Protein AF-M7YWK1-F1 (afdb_monomer_lite)

Sequence (122 aa):
MSQEQEEDLLGNKRKWDKTGFYPYESDEDESYEYESGDDVVEGNVESFEEKEVLKIRAQGPAKYYNWRNEKYRCPYCSKPKPRSGLLEHLMEHCRATSISSHDYKIIGQHSALLKVLRNPDL

Secondary structure (DSSP, 8-state):
-----------------------------------------TTTHHHHHHHHHHHHHHH-GGGTEETTTTEE--TT-SS--STTS-HHHHHHHHHHHHHH-S-HHHHHHHHHHHHHHH-TT-

pLDDT: mean 73.09, std 20.33, range [34.59, 94.56]

Organism: Triticum urartu (NCBI:txid4572)

Radius of gyration: 25.11 Å; chains: 1; bounding box: 32×45×89 Å

Foldseek 3Di:
DDDDDDDDDDDDDDDPDDDDDDPPDDPPPVVPPPPPVDPQDPVCLVVLLVVLLVVDLVVAPVQQADPVVRFGAQNVDSDGQQPGRDLVSLLVSLVVQLVPDPRSNSNSNSVSVNVCSVPVPD

Structure (mmCIF, N/CA/C/O backbone):
data_AF-M7YWK1-F1
#
_entry.id   AF-M7YWK1-F1
#
loop_
_atom_site.group_PDB
_atom_site.id
_atom_site.type_symbol
_atom_site.label_atom_id
_atom_site.label_alt_id
_atom_site.label_comp_id
_atom_site.label_asym_id
_atom_site.label_entity_id
_atom_site.label_seq_id
_atom_site.pdbx_PDB_ins_code
_atom_site.Cartn_x
_atom_site.Cartn_y
_atom_site.Cartn_z
_atom_site.occupancy
_atom_site.B_iso_or_equiv
_atom_site.auth_seq_id
_atom_site.auth_comp_id
_atom_site.auth_asym_id
_atom_site.auth_atom_id
_atom_site.pdbx_PDB_model_num
ATOM 1 N N . MET A 1 1 ? 10.740 31.398 69.794 1.00 34.59 1 MET A N 1
ATOM 2 C CA . MET A 1 1 ? 11.588 30.420 70.501 1.00 34.59 1 MET A CA 1
ATOM 3 C C . MET A 1 1 ? 11.149 29.043 70.038 1.00 34.59 1 MET A C 1
ATOM 5 O O . MET A 1 1 ? 10.087 28.599 70.433 1.00 34.59 1 MET A O 1
ATOM 9 N N . SER A 1 2 ? 11.920 28.560 69.065 1.00 39.47 2 SER A N 1
ATOM 10 C CA . SER A 1 2 ? 12.250 27.219 68.558 1.00 39.47 2 SER A CA 1
ATOM 11 C C . SER A 1 2 ? 11.491 25.938 68.950 1.00 39.47 2 SER A C 1
ATOM 13 O O . SER A 1 2 ? 10.995 25.818 70.063 1.00 39.47 2 SER A O 1
ATOM 15 N N . GLN A 1 3 ? 11.665 24.963 68.033 1.00 37.62 3 GLN A N 1
ATOM 16 C CA . GLN A 1 3 ? 11.537 23.487 68.091 1.00 37.62 3 GLN A CA 1
ATOM 17 C C . GLN A 1 3 ? 10.210 22.952 67.519 1.00 37.62 3 GLN A C 1
ATOM 19 O O . GLN A 1 3 ? 9.168 23.107 68.142 1.00 37.62 3 GLN A O 1
ATOM 24 N N . GLU A 1 4 ? 10.111 22.546 66.242 1.00 40.62 4 GLU A N 1
ATOM 25 C CA . GLU A 1 4 ? 10.763 21.435 65.491 1.00 40.62 4 GLU A CA 1
ATOM 26 C C . GLU A 1 4 ? 10.411 20.033 66.007 1.00 40.62 4 GLU A C 1
ATOM 28 O O . GLU A 1 4 ? 10.752 19.698 67.136 1.00 40.62 4 GLU A O 1
ATOM 33 N N . GLN A 1 5 ? 9.777 19.239 65.132 1.00 40.09 5 GLN A N 1
ATOM 34 C CA . GLN A 1 5 ? 9.980 17.796 64.902 1.00 40.09 5 GLN A CA 1
ATOM 35 C C . GLN A 1 5 ? 9.103 17.412 63.692 1.00 40.09 5 GLN A C 1
ATOM 37 O O . GLN A 1 5 ? 7.884 17.349 63.800 1.00 40.09 5 GLN A O 1
ATOM 42 N N . GLU A 1 6 ? 9.626 17.561 62.472 1.00 39.00 6 GLU A N 1
ATOM 43 C CA . GLU A 1 6 ? 10.295 16.500 61.691 1.00 39.00 6 GLU A CA 1
ATOM 44 C C . GLU A 1 6 ? 9.342 15.353 61.343 1.00 39.00 6 GLU A C 1
ATOM 46 O O . GLU A 1 6 ? 9.186 14.387 62.082 1.00 39.00 6 GLU A O 1
ATOM 51 N N . GLU A 1 7 ? 8.710 15.490 60.178 1.00 39.38 7 GLU A N 1
ATOM 52 C CA . GLU A 1 7 ? 7.992 14.413 59.511 1.00 39.38 7 GLU A CA 1
ATOM 53 C C . GLU A 1 7 ? 9.021 13.514 58.802 1.00 39.38 7 GLU A C 1
ATOM 55 O O . GLU A 1 7 ? 9.748 13.946 57.906 1.00 39.38 7 GLU A O 1
ATOM 60 N N . ASP A 1 8 ? 9.099 12.282 59.301 1.00 38.38 8 ASP A N 1
ATOM 61 C CA . ASP A 1 8 ? 9.855 11.104 58.868 1.00 38.38 8 ASP A CA 1
ATOM 62 C C . ASP A 1 8 ? 10.529 11.137 57.478 1.00 38.38 8 ASP A C 1
ATOM 64 O O . ASP A 1 8 ? 9.935 10.848 56.435 1.00 38.38 8 ASP A O 1
ATOM 68 N N . LEU A 1 9 ? 11.852 11.320 57.498 1.00 43.53 9 LEU A N 1
ATOM 69 C CA . LEU A 1 9 ? 12.772 10.813 56.480 1.00 43.53 9 LEU A CA 1
ATOM 70 C C . LEU A 1 9 ? 13.404 9.493 56.957 1.00 43.53 9 LEU A C 1
ATOM 72 O O . LEU A 1 9 ? 13.813 9.381 58.106 1.00 43.53 9 LEU A O 1
ATOM 76 N N . LEU A 1 10 ? 13.611 8.576 55.998 1.00 40.44 10 LEU A N 1
ATOM 77 C CA . LEU A 1 10 ? 14.486 7.379 56.013 1.00 40.44 10 LEU A CA 1
ATOM 78 C C . LEU A 1 10 ? 13.847 6.003 56.286 1.00 40.44 10 LEU A C 1
ATOM 80 O O . LEU A 1 10 ? 14.195 5.289 57.223 1.00 40.44 10 LEU A O 1
ATOM 84 N N . GLY A 1 11 ? 13.071 5.525 55.309 1.00 35.84 11 GLY A N 1
ATOM 85 C CA . GLY A 1 11 ? 12.905 4.091 55.040 1.00 35.84 11 GLY A CA 1
ATOM 86 C C . GLY A 1 11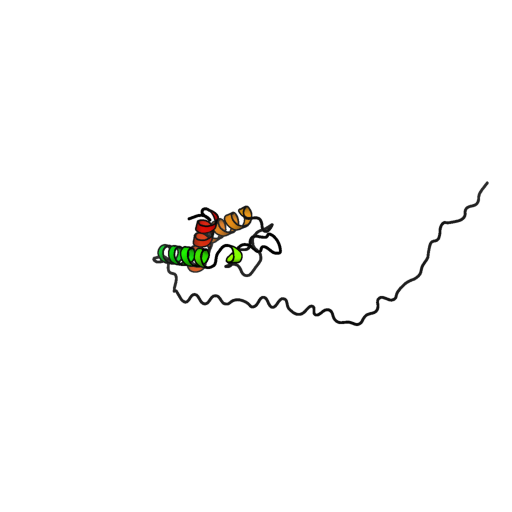 ? 13.954 3.574 54.045 1.00 35.84 11 GLY A C 1
ATOM 87 O O . GLY A 1 11 ? 13.856 3.793 52.840 1.00 35.84 11 GLY A O 1
ATOM 88 N N . ASN A 1 12 ? 14.981 2.898 54.555 1.00 44.41 12 ASN A N 1
ATOM 89 C CA . ASN A 1 12 ? 16.136 2.376 53.823 1.00 44.41 12 ASN A CA 1
ATOM 90 C C . ASN A 1 12 ? 15.832 1.299 52.750 1.00 44.41 12 ASN A C 1
ATOM 92 O O . ASN A 1 12 ? 15.150 0.312 52.991 1.00 44.41 12 ASN A O 1
ATOM 96 N N . LYS A 1 13 ? 16.478 1.479 51.589 1.00 47.97 13 LYS A N 1
ATOM 97 C CA . LYS A 1 13 ? 17.065 0.514 50.627 1.00 47.97 13 LYS A CA 1
ATOM 98 C C . LYS A 1 13 ? 16.629 -0.975 50.637 1.00 47.97 13 LYS A C 1
ATOM 100 O O . LYS A 1 13 ? 16.975 -1.736 51.530 1.00 47.97 13 LYS A O 1
ATOM 105 N N . ARG A 1 14 ? 16.191 -1.380 49.431 1.00 51.81 14 ARG A N 1
ATOM 106 C CA . ARG A 1 14 ? 16.412 -2.650 48.689 1.00 51.81 14 ARG A CA 1
ATOM 107 C C . ARG A 1 14 ? 15.845 -3.959 49.251 1.00 51.81 14 ARG A C 1
ATOM 109 O O . ARG A 1 14 ? 16.428 -4.574 50.135 1.00 51.81 14 ARG A O 1
ATOM 116 N N . LYS A 1 1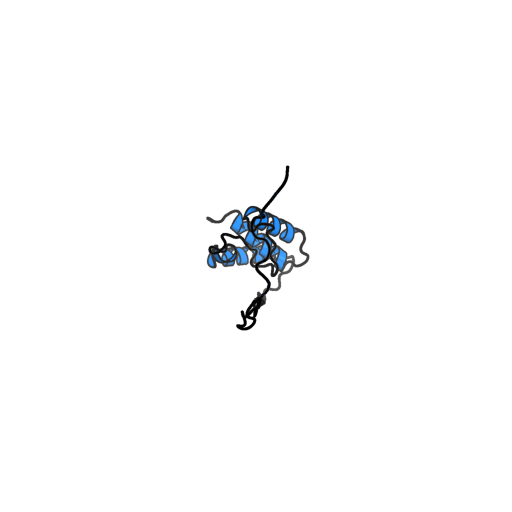5 ? 14.919 -4.519 48.468 1.00 47.12 15 LYS A N 1
ATOM 117 C CA . LYS A 1 15 ? 15.085 -5.840 47.836 1.00 47.12 15 LYS A CA 1
ATOM 118 C C . LYS A 1 15 ? 14.306 -5.841 46.520 1.00 47.12 15 LYS A C 1
ATOM 120 O O . LYS A 1 15 ? 13.096 -5.994 46.493 1.00 47.12 15 LYS A O 1
ATOM 125 N N . TRP A 1 16 ? 15.016 -5.520 45.437 1.00 45.12 16 TRP A N 1
ATOM 126 C CA . TRP A 1 16 ? 14.586 -5.903 44.098 1.00 45.12 16 TRP A CA 1
ATOM 127 C C . TRP A 1 16 ? 15.043 -7.342 43.946 1.00 45.12 16 TRP A C 1
ATOM 129 O O . TRP A 1 16 ? 16.231 -7.589 43.719 1.00 45.12 16 TRP A O 1
ATOM 139 N N . ASP A 1 17 ? 14.123 -8.272 44.163 1.00 44.72 17 ASP A N 1
ATOM 140 C CA . ASP A 1 17 ? 14.365 -9.681 43.918 1.00 44.72 17 ASP A CA 1
ATOM 141 C C . ASP A 1 17 ? 14.531 -9.872 42.406 1.00 44.72 17 ASP A C 1
ATOM 143 O O . ASP A 1 17 ? 13.591 -10.042 41.633 1.00 44.72 17 ASP A O 1
ATOM 147 N N . LYS A 1 18 ? 15.794 -9.795 41.975 1.00 54.62 18 LYS A N 1
ATOM 148 C CA . LYS A 1 18 ? 16.285 -10.546 40.826 1.00 54.62 18 LYS A CA 1
ATOM 149 C C . LYS A 1 18 ? 15.932 -11.998 41.106 1.00 54.62 18 LYS A C 1
ATOM 151 O O . LYS A 1 18 ? 16.520 -12.582 42.010 1.00 54.62 18 LYS A O 1
ATOM 156 N N . THR A 1 19 ? 14.990 -12.559 40.362 1.00 51.94 19 THR A N 1
ATOM 157 C CA . THR A 1 19 ? 15.182 -13.734 39.495 1.00 51.94 19 THR A CA 1
ATOM 158 C C . THR A 1 19 ? 13.808 -14.192 39.021 1.00 51.94 19 THR A C 1
ATOM 160 O O . THR A 1 19 ? 12.967 -14.595 39.814 1.00 51.94 19 THR A O 1
ATOM 163 N N . GLY A 1 20 ? 13.600 -14.135 37.712 1.00 41.34 20 GLY A N 1
ATOM 164 C CA . GLY A 1 20 ? 12.399 -14.659 37.075 1.00 41.34 20 GLY A CA 1
ATOM 165 C C . GLY A 1 20 ? 12.230 -14.139 35.659 1.00 41.34 20 GLY A C 1
ATOM 166 O O . GLY A 1 20 ? 11.135 -13.728 35.314 1.00 41.34 20 GLY A O 1
ATOM 167 N N . PHE A 1 21 ? 13.341 -14.058 34.915 1.00 46.75 21 PHE A N 1
ATOM 168 C CA . PHE A 1 21 ? 13.398 -14.197 33.460 1.00 46.75 21 PHE A CA 1
ATOM 169 C C . PHE A 1 21 ? 12.103 -13.791 32.733 1.00 46.75 21 PHE A C 1
ATOM 171 O O . PHE A 1 21 ? 11.284 -14.637 32.386 1.00 46.75 21 PHE A O 1
ATOM 178 N N . TYR A 1 22 ? 11.910 -12.488 32.512 1.00 44.44 22 TYR A N 1
ATOM 179 C CA . TYR A 1 22 ? 11.064 -12.078 31.398 1.00 44.44 22 TYR A CA 1
ATOM 180 C C . TYR A 1 22 ? 11.816 -12.509 30.142 1.00 44.44 22 TYR A C 1
ATOM 182 O O . TYR A 1 22 ? 12.951 -12.050 29.975 1.00 44.44 22 TYR A O 1
ATOM 190 N N . PRO A 1 23 ? 11.252 -13.369 29.280 1.00 51.03 23 PRO A N 1
ATOM 191 C CA . PRO A 1 23 ? 11.811 -13.544 27.960 1.00 51.03 23 PRO A CA 1
ATOM 192 C C . PRO A 1 23 ? 11.617 -12.205 27.248 1.00 51.03 23 PRO A C 1
ATOM 194 O O . PRO A 1 23 ? 10.566 -11.920 26.681 1.00 51.03 23 PRO A O 1
ATOM 197 N N . TYR A 1 24 ? 12.625 -11.341 27.321 1.00 56.78 24 TYR A N 1
ATOM 198 C CA . TYR A 1 24 ? 12.899 -10.457 26.205 1.00 56.78 24 TYR A CA 1
ATOM 199 C C . TYR A 1 24 ? 13.576 -11.316 25.143 1.00 56.78 24 TYR A C 1
ATOM 201 O O . TYR A 1 24 ? 14.783 -11.250 24.973 1.00 56.78 24 TYR A O 1
ATOM 209 N N . GLU A 1 25 ? 12.800 -12.195 24.521 1.00 44.81 25 GLU A N 1
ATOM 210 C CA . GLU A 1 25 ? 13.169 -13.024 23.376 1.00 44.81 25 GLU A CA 1
ATOM 211 C C . GLU A 1 25 ? 11.823 -13.259 22.678 1.00 44.81 25 GLU A C 1
ATOM 213 O O . GLU A 1 25 ? 10.973 -13.977 23.189 1.00 44.81 25 GLU A O 1
ATOM 218 N N . SER A 1 26 ? 11.451 -12.554 21.619 1.00 45.81 26 SER A N 1
ATOM 219 C CA . SER A 1 26 ? 12.262 -12.256 20.457 1.00 45.81 26 SER A CA 1
ATOM 220 C C . SER A 1 26 ? 11.550 -11.143 19.676 1.00 45.81 26 SER A C 1
ATOM 222 O O . SER A 1 26 ? 10.395 -11.318 19.288 1.00 45.81 26 SER A O 1
ATOM 224 N N . ASP A 1 27 ? 12.225 -10.025 19.385 1.00 46.28 27 ASP A N 1
ATOM 225 C CA . ASP A 1 27 ? 11.962 -9.243 18.162 1.00 46.28 27 ASP A CA 1
ATOM 226 C C . ASP A 1 27 ? 12.394 -10.095 16.941 1.00 46.28 27 ASP A C 1
ATOM 228 O O . ASP A 1 27 ? 13.082 -9.623 16.038 1.00 46.28 27 ASP A O 1
ATOM 232 N N . GLU A 1 28 ? 12.010 -11.375 16.902 1.00 44.03 28 GLU A N 1
ATOM 233 C CA . GLU A 1 28 ? 11.890 -12.131 15.664 1.00 44.03 28 GLU A CA 1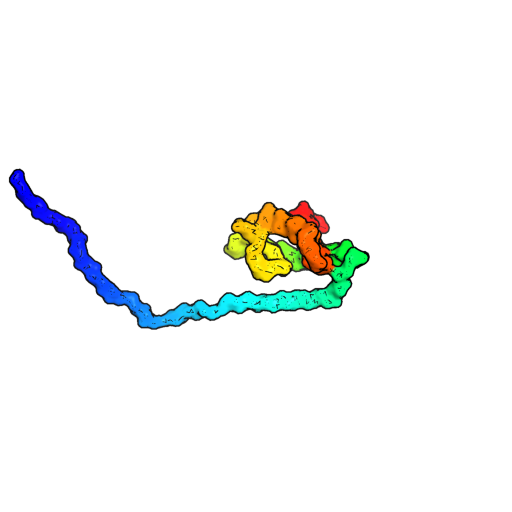
ATOM 234 C C . GLU A 1 28 ? 10.660 -11.557 14.969 1.00 44.03 28 GLU A C 1
ATOM 236 O O . GLU A 1 28 ? 9.574 -12.131 14.906 1.00 44.03 28 GLU A O 1
ATOM 241 N N . ASP A 1 29 ? 10.861 -10.338 14.468 1.00 52.88 29 ASP A N 1
ATOM 242 C CA . ASP A 1 29 ? 10.428 -9.958 13.142 1.00 52.88 29 ASP A CA 1
ATOM 243 C C . ASP A 1 29 ? 10.876 -11.126 12.259 1.00 52.88 29 ASP A C 1
ATOM 245 O O . ASP A 1 29 ? 12.009 -11.153 11.778 1.00 52.88 29 ASP A O 1
ATOM 249 N N . GLU A 1 30 ? 10.035 -12.167 12.153 1.00 41.00 30 GLU A N 1
ATOM 250 C CA . GLU A 1 30 ? 10.114 -13.080 11.028 1.00 41.00 30 GLU A CA 1
ATOM 251 C C . GLU A 1 30 ? 10.133 -12.148 9.830 1.00 41.00 30 GLU A C 1
ATOM 253 O O . GLU A 1 30 ? 9.129 -11.510 9.488 1.00 41.00 30 GLU A O 1
ATOM 258 N N . SER A 1 31 ? 11.325 -11.974 9.267 1.00 41.66 31 SER A N 1
ATOM 259 C CA . SER A 1 31 ? 11.522 -11.244 8.044 1.00 41.66 31 SER A CA 1
ATOM 260 C C . SER A 1 31 ? 10.741 -12.040 7.023 1.00 41.66 31 SER A C 1
ATOM 262 O O . SER A 1 31 ? 11.226 -13.049 6.517 1.00 41.66 31 SER A O 1
ATOM 264 N N . TYR A 1 32 ? 9.490 -11.648 6.796 1.00 41.03 32 TYR A N 1
ATOM 265 C CA . TYR A 1 32 ? 8.701 -12.184 5.713 1.00 41.03 32 TYR A CA 1
ATOM 266 C C . TYR A 1 32 ? 9.460 -11.783 4.447 1.00 41.03 32 TYR A C 1
ATOM 268 O O . TYR A 1 32 ? 9.376 -10.656 3.956 1.00 41.03 32 TYR A O 1
ATOM 276 N N . GLU A 1 33 ? 10.307 -12.681 3.956 1.00 44.72 33 GLU A N 1
ATOM 277 C CA . GLU A 1 33 ? 10.893 -12.549 2.637 1.00 44.72 33 GLU A CA 1
ATOM 278 C C . GLU A 1 33 ? 9.739 -12.721 1.657 1.00 44.72 33 GLU A C 1
ATOM 280 O O . GLU A 1 33 ? 9.281 -13.819 1.352 1.00 44.72 33 GLU A O 1
ATOM 285 N N . TYR A 1 34 ? 9.182 -11.591 1.222 1.00 42.50 34 TYR A N 1
ATOM 286 C CA . TYR A 1 34 ? 8.175 -11.567 0.177 1.00 42.50 34 TYR A CA 1
ATOM 287 C C . TYR A 1 34 ? 8.837 -11.893 -1.169 1.00 42.50 34 TYR A C 1
ATOM 289 O O . TYR A 1 34 ? 9.164 -11.003 -1.966 1.00 42.50 34 TYR A O 1
ATOM 297 N N . GLU A 1 35 ? 8.993 -13.186 -1.450 1.00 48.06 35 GLU A N 1
ATOM 298 C CA . GLU A 1 35 ? 9.278 -13.720 -2.783 1.00 48.06 35 GLU A CA 1
ATOM 299 C C . GLU A 1 35 ? 8.045 -13.576 -3.691 1.00 48.06 35 GLU A C 1
ATOM 301 O O . GLU A 1 35 ? 7.386 -14.532 -4.086 1.00 48.06 35 GLU A O 1
ATOM 306 N N . SER A 1 36 ? 7.706 -12.345 -4.070 1.00 51.06 36 SER A N 1
ATOM 307 C CA . SER A 1 36 ? 6.973 -12.144 -5.324 1.00 51.06 36 SER A CA 1
ATOM 308 C C . SER A 1 36 ? 7.985 -12.204 -6.454 1.00 51.06 36 SER A C 1
ATOM 310 O O . SER A 1 36 ? 8.583 -11.180 -6.788 1.00 51.06 36 SER A O 1
ATOM 312 N N . GLY A 1 37 ? 8.197 -13.409 -6.981 1.00 55.16 37 GLY A N 1
ATOM 313 C CA . GLY A 1 37 ? 9.048 -13.723 -8.134 1.00 55.16 37 GLY A CA 1
ATOM 314 C C . GLY A 1 37 ? 8.509 -13.219 -9.479 1.00 55.16 37 GLY A C 1
ATOM 315 O O . GLY A 1 37 ? 8.679 -13.889 -10.489 1.00 55.16 37 GLY A O 1
ATOM 316 N N . ASP A 1 38 ? 7.837 -12.066 -9.491 1.00 63.16 38 ASP A N 1
ATOM 317 C CA . ASP A 1 38 ? 7.556 -11.333 -10.724 1.00 63.16 38 ASP A CA 1
ATOM 318 C C . ASP A 1 38 ? 8.706 -10.338 -10.918 1.00 63.16 38 ASP A C 1
ATOM 320 O O . ASP A 1 38 ? 8.865 -9.416 -10.112 1.00 63.16 38 ASP A O 1
ATOM 324 N N . ASP A 1 39 ? 9.511 -10.524 -11.966 1.00 74.50 39 ASP A N 1
ATOM 325 C CA . ASP A 1 39 ? 10.507 -9.537 -12.383 1.00 74.50 39 ASP A CA 1
ATOM 326 C C . ASP A 1 39 ? 9.777 -8.261 -12.829 1.00 74.50 39 ASP A C 1
ATOM 328 O O . ASP A 1 39 ? 9.177 -8.194 -13.909 1.00 74.50 39 ASP A O 1
ATOM 332 N N . VAL A 1 40 ? 9.778 -7.244 -11.964 1.00 79.75 40 VAL A N 1
ATOM 333 C CA . VAL A 1 40 ? 9.167 -5.944 -12.257 1.00 79.75 40 VAL A CA 1
ATOM 334 C C . VAL A 1 40 ? 10.203 -5.061 -12.942 1.00 79.75 40 VAL A C 1
ATOM 336 O O . VAL A 1 40 ? 11.209 -4.671 -12.351 1.00 79.75 40 VAL A O 1
ATOM 339 N N . VAL A 1 41 ? 9.935 -4.734 -14.199 1.00 81.69 41 VAL A N 1
ATOM 340 C CA . VAL A 1 41 ? 10.723 -3.828 -15.035 1.00 81.69 41 VAL A CA 1
ATOM 341 C C . VAL A 1 41 ? 9.886 -2.600 -15.369 1.00 81.69 41 VAL A C 1
ATOM 343 O O . VAL A 1 41 ? 8.663 -2.616 -15.259 1.00 81.69 41 VAL A O 1
ATOM 346 N N . GLU A 1 42 ? 10.522 -1.530 -15.835 1.00 79.88 42 GLU A N 1
ATOM 347 C CA . GLU A 1 42 ? 9.844 -0.265 -16.150 1.00 79.88 42 GLU A CA 1
ATOM 348 C C . GLU A 1 42 ? 8.578 -0.431 -17.016 1.00 79.88 42 GLU A C 1
ATOM 350 O O . GLU A 1 42 ? 7.568 0.228 -16.784 1.00 79.88 42 GLU A O 1
ATOM 355 N N . GLY A 1 43 ? 8.596 -1.366 -17.971 1.00 80.94 43 GLY A N 1
ATOM 356 C CA . GLY A 1 43 ? 7.476 -1.611 -18.882 1.00 80.94 43 GLY A CA 1
ATOM 357 C C . GLY A 1 43 ? 6.283 -2.379 -18.299 1.00 80.94 43 GLY A C 1
ATOM 358 O O . GLY A 1 43 ? 5.257 -2.453 -18.969 1.00 80.94 43 GLY A O 1
ATOM 359 N N . ASN A 1 44 ? 6.381 -2.974 -17.101 1.00 86.12 44 ASN A N 1
ATOM 360 C CA . ASN A 1 44 ? 5.301 -3.790 -16.522 1.00 86.12 44 ASN A CA 1
ATOM 361 C C . ASN A 1 44 ? 4.790 -3.300 -15.154 1.00 86.12 44 ASN A C 1
ATOM 363 O O . ASN A 1 44 ? 3.879 -3.924 -14.603 1.00 86.12 44 ASN A O 1
ATOM 367 N N . VAL A 1 45 ? 5.304 -2.173 -14.645 1.00 83.38 45 VAL A N 1
ATOM 368 C CA . VAL A 1 45 ? 4.951 -1.612 -13.326 1.00 83.38 45 VAL A CA 1
ATOM 369 C C . VAL A 1 45 ? 3.445 -1.413 -13.162 1.00 83.38 45 VAL A C 1
ATOM 371 O O . VAL A 1 45 ? 2.900 -1.763 -12.121 1.00 83.38 45 VAL A O 1
ATOM 374 N N . GLU A 1 46 ? 2.759 -0.909 -14.189 1.00 86.75 46 GLU A N 1
ATOM 375 C CA . GLU A 1 46 ? 1.313 -0.655 -14.140 1.00 86.75 46 GLU A CA 1
ATOM 376 C C . GLU A 1 46 ? 0.507 -1.959 -14.029 1.00 86.75 46 GLU A C 1
ATOM 378 O O . GLU A 1 46 ? -0.336 -2.106 -13.145 1.00 86.75 46 GLU A O 1
ATOM 383 N N . SER A 1 47 ? 0.839 -2.964 -14.845 1.00 86.75 47 SER A N 1
ATOM 384 C CA . SER A 1 47 ? 0.198 -4.286 -14.772 1.00 86.75 47 SER A CA 1
ATOM 385 C C . SER A 1 47 ? 0.475 -5.008 -13.446 1.00 86.75 47 SER A C 1
ATOM 387 O O . SER A 1 47 ? -0.367 -5.751 -12.938 1.00 86.75 47 SER A O 1
ATOM 389 N N . PHE A 1 48 ? 1.659 -4.791 -12.867 1.00 89.44 48 PHE A N 1
ATOM 390 C CA . PHE A 1 48 ? 2.025 -5.313 -11.557 1.00 89.44 48 PHE A CA 1
ATOM 391 C C . PHE A 1 48 ? 1.248 -4.603 -10.442 1.00 89.44 48 PHE A C 1
ATOM 393 O O . PHE A 1 48 ? 0.729 -5.261 -9.540 1.00 89.44 48 PHE A O 1
ATOM 400 N N . GLU A 1 49 ? 1.105 -3.281 -10.534 1.00 90.81 49 GLU A N 1
ATOM 401 C CA . GLU A 1 49 ? 0.319 -2.483 -9.600 1.00 90.81 49 GLU A CA 1
ATOM 402 C C . GLU A 1 49 ? -1.137 -2.962 -9.545 1.00 90.81 49 GLU A C 1
ATOM 404 O O . GLU A 1 49 ? -1.662 -3.185 -8.457 1.00 90.81 49 GLU A O 1
ATOM 409 N N . GLU A 1 50 ? -1.787 -3.182 -10.691 1.00 90.75 50 GLU A N 1
ATOM 410 C CA . GLU A 1 50 ? -3.170 -3.679 -10.742 1.00 90.75 50 GLU A CA 1
ATOM 411 C C . GLU A 1 50 ? -3.326 -5.049 -10.071 1.00 90.75 50 GLU A C 1
ATOM 413 O O . GLU A 1 50 ? -4.249 -5.264 -9.279 1.00 90.75 50 GLU A O 1
ATOM 418 N N . LYS A 1 51 ? -2.389 -5.971 -10.326 1.00 91.00 51 LYS A N 1
ATOM 419 C CA . LYS A 1 51 ? -2.362 -7.280 -9.658 1.00 91.00 51 LYS A CA 1
ATOM 420 C C . LYS A 1 51 ? -2.198 -7.131 -8.147 1.00 91.00 51 LYS A C 1
ATOM 422 O O . LYS A 1 51 ? -2.887 -7.812 -7.387 1.00 91.00 51 LYS A O 1
ATOM 427 N N . GLU A 1 52 ? -1.309 -6.251 -7.695 1.00 91.62 52 GLU A N 1
ATOM 428 C CA . GLU A 1 52 ? -1.117 -5.988 -6.268 1.00 91.62 52 GLU A CA 1
ATOM 429 C C . GLU A 1 52 ? -2.344 -5.329 -5.628 1.00 91.62 52 GLU A C 1
ATOM 431 O O . GLU A 1 52 ? -2.714 -5.716 -4.521 1.00 91.62 52 GLU A O 1
ATOM 436 N N . VAL A 1 53 ? -3.044 -4.417 -6.312 1.00 91.75 53 VAL A N 1
ATOM 437 C CA . VAL A 1 53 ? -4.315 -3.846 -5.827 1.00 91.75 53 VAL A CA 1
ATOM 438 C C . VAL A 1 53 ? -5.325 -4.958 -5.543 1.00 91.75 53 VAL A C 1
ATOM 440 O O . VAL A 1 53 ? -5.895 -5.004 -4.450 1.00 91.75 53 VAL A O 1
ATOM 443 N N . LEU A 1 54 ? -5.508 -5.892 -6.482 1.00 91.25 54 LEU A N 1
ATOM 444 C CA . LEU A 1 54 ? -6.410 -7.033 -6.303 1.00 91.25 54 LEU A CA 1
ATOM 445 C C . LEU A 1 54 ? -5.994 -7.908 -5.113 1.00 91.25 54 LEU A C 1
ATOM 447 O O . LEU A 1 54 ? -6.843 -8.286 -4.305 1.00 91.25 54 LEU A O 1
ATOM 451 N N . LYS A 1 55 ? -4.693 -8.182 -4.954 1.00 90.75 55 LYS A N 1
ATOM 452 C CA . LYS A 1 55 ? -4.170 -8.946 -3.809 1.00 90.75 55 LYS A CA 1
ATOM 453 C C . LYS A 1 55 ? -4.419 -8.237 -2.477 1.00 90.75 55 LYS A C 1
ATOM 455 O O . LYS A 1 55 ? -4.844 -8.880 -1.522 1.00 90.75 55 LYS A O 1
ATOM 460 N N . ILE A 1 56 ? -4.155 -6.930 -2.391 1.00 90.12 56 ILE A N 1
ATOM 461 C CA . ILE A 1 56 ? -4.371 -6.145 -1.166 1.00 90.12 56 ILE A CA 1
ATOM 462 C C . ILE A 1 56 ? -5.855 -6.165 -0.791 1.00 90.12 56 ILE A C 1
ATOM 464 O O . ILE A 1 56 ? -6.181 -6.401 0.369 1.00 90.12 56 ILE A O 1
ATOM 468 N N . ARG A 1 57 ? -6.752 -5.973 -1.763 1.00 88.38 57 ARG A N 1
ATOM 469 C CA . ARG A 1 57 ? -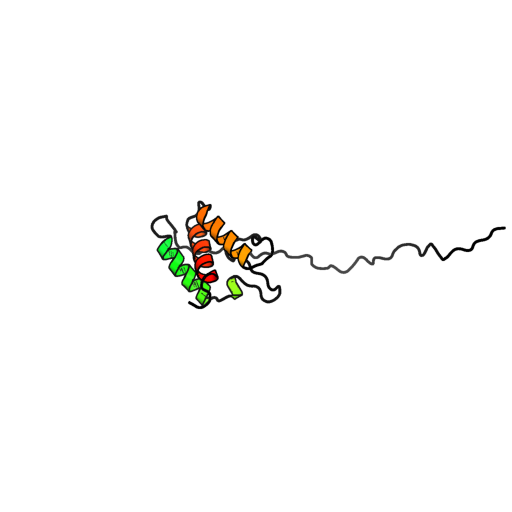8.203 -6.024 -1.533 1.00 88.38 57 ARG A CA 1
ATOM 470 C C . ARG A 1 57 ? -8.664 -7.402 -1.067 1.00 88.38 57 ARG A C 1
ATOM 472 O O . ARG A 1 57 ? -9.424 -7.485 -0.110 1.00 88.38 57 ARG A O 1
ATOM 479 N N . ALA A 1 58 ? -8.164 -8.471 -1.688 1.00 90.31 58 ALA A N 1
ATOM 480 C CA . ALA A 1 58 ? -8.484 -9.843 -1.296 1.00 90.31 58 ALA A CA 1
ATOM 481 C C . ALA A 1 58 ? -8.010 -10.180 0.130 1.00 90.31 58 ALA A C 1
ATOM 483 O O . ALA A 1 58 ? -8.692 -10.902 0.851 1.00 90.31 58 ALA A O 1
ATOM 484 N N . GLN A 1 59 ? -6.856 -9.649 0.549 1.00 88.88 59 GLN A N 1
ATOM 485 C CA . GLN A 1 59 ? -6.345 -9.794 1.920 1.00 88.88 59 GLN A CA 1
ATOM 486 C C . GLN A 1 59 ? -7.094 -8.906 2.926 1.00 88.88 59 GLN A C 1
ATOM 488 O O . GLN A 1 59 ? -7.153 -9.221 4.115 1.00 88.88 59 GLN A O 1
ATOM 493 N N . GLY A 1 60 ? -7.679 -7.806 2.452 1.00 87.75 60 GLY A N 1
ATOM 494 C CA . GLY A 1 60 ? -8.471 -6.886 3.250 1.00 87.75 60 GLY A CA 1
ATOM 495 C C . GLY A 1 60 ? -7.636 -5.943 4.128 1.00 87.75 60 GLY A C 1
ATOM 496 O O . GLY A 1 60 ? -6.399 -5.929 4.083 1.00 87.75 60 GLY A O 1
ATOM 497 N N . PRO A 1 61 ? -8.308 -5.133 4.967 1.00 86.44 61 PRO A N 1
ATOM 498 C CA . PRO A 1 61 ? -7.671 -4.051 5.713 1.00 86.44 61 PRO A CA 1
ATOM 499 C C . PRO A 1 61 ? -6.656 -4.538 6.748 1.00 86.44 61 PRO A C 1
ATOM 501 O O . PRO A 1 61 ? -5.731 -3.802 7.074 1.00 86.44 61 PRO A O 1
ATOM 504 N N . ALA A 1 62 ? -6.757 -5.787 7.214 1.00 85.62 62 ALA A N 1
ATOM 505 C CA . ALA A 1 62 ? -5.808 -6.377 8.159 1.00 85.62 62 ALA A CA 1
ATOM 506 C C . ALA A 1 62 ? -4.352 -6.366 7.650 1.00 85.62 62 ALA A C 1
ATOM 508 O O . ALA A 1 62 ? -3.426 -6.378 8.458 1.00 85.62 62 ALA A O 1
ATOM 509 N N . LYS A 1 63 ? -4.139 -6.290 6.325 1.00 87.31 63 LYS A N 1
ATOM 510 C CA . LYS A 1 63 ? -2.803 -6.175 5.722 1.00 87.31 63 LYS A CA 1
ATOM 511 C C . LYS A 1 63 ? -2.079 -4.890 6.143 1.00 87.31 63 LYS A C 1
ATOM 513 O O . LYS A 1 63 ? -0.865 -4.894 6.312 1.00 87.31 63 LYS A O 1
ATOM 518 N N . TYR A 1 64 ? -2.808 -3.785 6.286 1.00 87.81 64 TYR A N 1
ATOM 519 C CA . TYR A 1 64 ? -2.235 -2.450 6.510 1.00 87.81 64 TYR A CA 1
ATOM 520 C C . TYR A 1 64 ? -2.827 -1.715 7.719 1.00 87.81 64 TYR A C 1
ATOM 522 O O . TYR A 1 64 ? -2.373 -0.620 8.047 1.00 87.81 64 TYR A O 1
ATOM 530 N N . TYR A 1 65 ? -3.811 -2.300 8.401 1.00 88.69 65 TYR A N 1
ATOM 531 C CA . TYR A 1 65 ? -4.431 -1.773 9.611 1.00 88.69 65 TYR A CA 1
ATOM 532 C C . TYR A 1 65 ? -4.427 -2.827 10.721 1.00 88.69 65 TYR A C 1
ATOM 534 O O . TYR A 1 65 ? -4.970 -3.923 10.578 1.00 88.69 65 TYR A O 1
ATOM 542 N N . ASN A 1 66 ? -3.822 -2.477 11.854 1.00 86.06 66 ASN A N 1
ATOM 543 C CA . ASN A 1 66 ? -3.794 -3.310 13.045 1.00 86.06 66 ASN A CA 1
ATOM 544 C C . ASN A 1 66 ? -4.878 -2.853 14.027 1.00 86.06 66 ASN A C 1
ATOM 546 O O . ASN A 1 66 ? -4.721 -1.831 14.694 1.00 86.06 66 ASN A O 1
ATOM 550 N N . TRP A 1 67 ? -5.934 -3.654 14.158 1.00 84.31 67 TRP A N 1
ATOM 551 C CA . TRP A 1 67 ? -7.072 -3.390 15.042 1.00 84.31 67 TRP A CA 1
ATOM 552 C C . TRP A 1 67 ? -6.724 -3.411 16.538 1.00 84.31 67 TRP A C 1
ATOM 554 O O . TRP A 1 67 ? -7.411 -2.767 17.320 1.00 84.31 67 TRP A O 1
ATOM 564 N N . ARG A 1 68 ? -5.662 -4.117 16.962 1.00 84.69 68 ARG A N 1
ATOM 565 C CA . ARG A 1 68 ? -5.266 -4.189 18.385 1.00 84.69 68 ARG A CA 1
ATOM 566 C C . ARG A 1 68 ? -4.671 -2.884 18.889 1.00 84.69 68 ARG A C 1
ATOM 568 O O . ARG A 1 68 ? -4.824 -2.546 20.054 1.00 84.69 68 ARG A O 1
ATOM 575 N N . ASN A 1 69 ? -3.960 -2.191 18.004 1.00 83.06 69 ASN A N 1
ATOM 576 C CA . ASN A 1 69 ? -3.237 -0.965 18.323 1.00 83.06 69 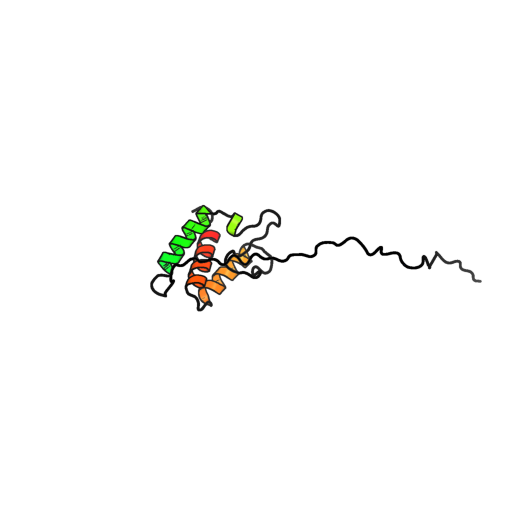ASN A CA 1
ATOM 577 C C . ASN A 1 69 ? -3.827 0.262 17.614 1.00 83.06 69 ASN A C 1
ATOM 579 O O . ASN A 1 69 ? -3.235 1.331 17.716 1.00 83.06 69 ASN A O 1
ATOM 583 N N . GLU A 1 70 ? -4.915 0.085 16.854 1.00 84.56 70 GLU A N 1
ATOM 584 C CA . GLU A 1 70 ? -5.582 1.090 16.011 1.00 84.56 70 GLU A CA 1
ATOM 585 C C . GLU A 1 70 ? -4.624 1.866 15.091 1.00 84.56 70 GLU A C 1
ATOM 587 O O . GLU A 1 70 ? -4.791 3.056 14.827 1.00 84.56 70 GLU A O 1
ATOM 592 N N . LYS A 1 71 ? -3.588 1.183 14.593 1.00 86.25 71 LYS A N 1
ATOM 593 C CA . LYS A 1 71 ? -2.496 1.795 13.824 1.00 86.25 71 LYS A CA 1
ATOM 594 C C . LYS A 1 71 ? -2.428 1.253 12.408 1.00 86.25 71 LYS A C 1
ATOM 596 O O . LYS A 1 71 ? -2.485 0.046 12.179 1.00 86.25 71 LYS A O 1
ATOM 601 N N . TYR A 1 72 ? -2.202 2.163 11.475 1.00 87.25 72 TYR A N 1
ATOM 602 C CA . TYR A 1 72 ? -1.869 1.881 10.090 1.00 87.25 72 TYR A CA 1
ATOM 603 C C . TYR A 1 72 ? -0.375 1.567 9.949 1.00 87.25 72 TYR A C 1
ATOM 605 O O . TYR A 1 72 ? 0.467 2.232 10.558 1.00 87.25 72 TYR A O 1
ATOM 613 N N . ARG A 1 73 ? -0.033 0.562 9.136 1.00 86.12 73 ARG A N 1
ATOM 614 C CA . ARG A 1 73 ? 1.344 0.154 8.806 1.00 86.12 73 ARG A CA 1
ATOM 615 C C . ARG A 1 73 ? 1.455 -0.112 7.306 1.00 86.12 73 ARG A C 1
ATOM 617 O O . ARG A 1 73 ? 0.521 -0.604 6.685 1.00 86.12 73 ARG A O 1
ATOM 624 N N . CYS A 1 74 ? 2.620 0.183 6.732 1.00 88.25 74 CYS A N 1
ATOM 625 C CA . CYS A 1 74 ? 2.943 -0.258 5.381 1.00 88.25 74 CYS A CA 1
ATOM 626 C C . CYS A 1 74 ? 3.387 -1.736 5.409 1.00 88.25 74 CYS A C 1
ATOM 628 O O . CYS A 1 74 ? 4.383 -2.030 6.071 1.00 88.25 74 CYS A O 1
ATOM 630 N N . PRO A 1 75 ? 2.702 -2.651 4.699 1.00 87.19 75 PRO A N 1
ATOM 631 C CA . PRO A 1 75 ? 3.048 -4.071 4.614 1.00 87.19 75 PRO A CA 1
ATOM 632 C C . PRO A 1 75 ? 4.266 -4.372 3.735 1.00 87.19 75 PRO A C 1
ATOM 634 O O . PRO A 1 75 ? 4.642 -5.528 3.622 1.00 87.19 75 PRO A O 1
ATOM 637 N N . TYR A 1 76 ? 4.846 -3.370 3.072 1.00 87.81 76 TYR A N 1
ATOM 638 C CA . TYR A 1 76 ? 6.011 -3.538 2.191 1.00 87.81 76 TYR A CA 1
ATOM 639 C C . TYR A 1 76 ? 7.294 -2.961 2.789 1.00 87.81 76 TYR A C 1
ATOM 641 O O . TYR A 1 76 ? 8.381 -3.149 2.251 1.00 87.81 76 TYR A O 1
ATOM 649 N N . CYS A 1 77 ? 7.179 -2.231 3.898 1.00 84.12 77 CYS A N 1
ATOM 650 C CA . CYS A 1 77 ? 8.320 -1.694 4.617 1.00 84.12 77 CYS A CA 1
ATOM 651 C C . CYS A 1 77 ? 8.564 -2.525 5.877 1.00 84.12 77 CYS A C 1
ATOM 653 O O . CYS A 1 77 ? 7.706 -2.618 6.754 1.00 84.12 77 CYS A O 1
ATOM 655 N N . SER A 1 78 ? 9.772 -3.070 5.997 1.00 67.69 78 SER A N 1
ATOM 656 C CA . SER A 1 78 ? 10.232 -3.811 7.176 1.00 67.69 78 SER A CA 1
ATOM 657 C C . SER A 1 78 ? 10.248 -2.932 8.437 1.00 67.69 78 SER A C 1
ATOM 659 O O . SER A 1 78 ? 9.751 -3.331 9.486 1.00 67.69 78 SER A O 1
ATOM 661 N N . LYS A 1 79 ? 10.682 -1.668 8.333 1.00 66.06 79 LYS A N 1
ATOM 662 C CA . LYS A 1 79 ? 10.703 -0.710 9.461 1.00 66.06 79 LYS A CA 1
ATOM 663 C C . LYS A 1 79 ? 9.409 0.111 9.575 1.00 66.06 79 LYS A C 1
ATOM 665 O O . LYS A 1 79 ? 8.793 0.412 8.550 1.00 66.06 79 LYS A O 1
ATOM 670 N N . PRO A 1 80 ? 9.007 0.553 10.784 1.00 56.00 80 PRO A N 1
ATOM 671 C CA . PRO A 1 80 ? 7.840 1.417 10.936 1.00 56.00 80 PRO A CA 1
ATOM 672 C C . PRO A 1 80 ? 8.075 2.744 10.199 1.00 56.00 80 PRO A C 1
ATOM 674 O O . PRO A 1 80 ? 8.977 3.505 10.543 1.00 56.00 80 PRO A O 1
ATOM 677 N N . LYS A 1 81 ? 7.275 3.016 9.162 1.00 63.91 81 LYS A N 1
ATOM 678 C CA . LYS A 1 81 ? 7.311 4.278 8.400 1.00 63.91 81 LYS A CA 1
ATOM 679 C C . LYS A 1 81 ? 6.013 5.105 8.323 1.00 63.91 81 LYS A C 1
ATOM 681 O O . LYS A 1 81 ? 5.991 6.057 7.553 1.00 63.91 81 LYS A O 1
ATOM 686 N N . PRO A 1 82 ? 4.971 4.890 9.144 1.00 60.66 82 PRO A N 1
ATOM 687 C CA . PRO A 1 82 ? 4.022 5.956 9.446 1.00 60.66 82 PRO A CA 1
ATOM 688 C C . PRO A 1 82 ? 4.417 6.620 10.769 1.00 60.66 82 PRO A C 1
ATOM 690 O O . PRO A 1 82 ? 4.341 5.998 11.826 1.00 60.66 82 PRO A O 1
ATOM 693 N N . ARG A 1 83 ? 4.812 7.900 10.711 1.00 61.19 83 ARG A N 1
ATOM 694 C CA . ARG A 1 83 ? 5.284 8.714 11.856 1.00 61.19 83 ARG A CA 1
ATOM 695 C C . ARG A 1 83 ? 4.412 8.622 13.115 1.00 61.19 83 ARG A C 1
ATOM 697 O O . ARG A 1 83 ? 4.923 8.786 14.214 1.00 61.19 83 ARG A O 1
ATOM 704 N N . SER A 1 84 ? 3.115 8.371 12.952 1.00 73.69 84 SER A N 1
ATOM 705 C CA . SER A 1 84 ? 2.149 8.276 14.054 1.00 73.69 84 SER A CA 1
ATOM 706 C C . SER A 1 84 ? 1.191 7.084 13.951 1.00 73.69 84 SER A C 1
ATOM 708 O O . SER A 1 84 ? 0.276 6.973 14.759 1.00 73.69 84 SER A O 1
ATOM 710 N N . GLY A 1 85 ? 1.353 6.206 12.952 1.00 77.56 8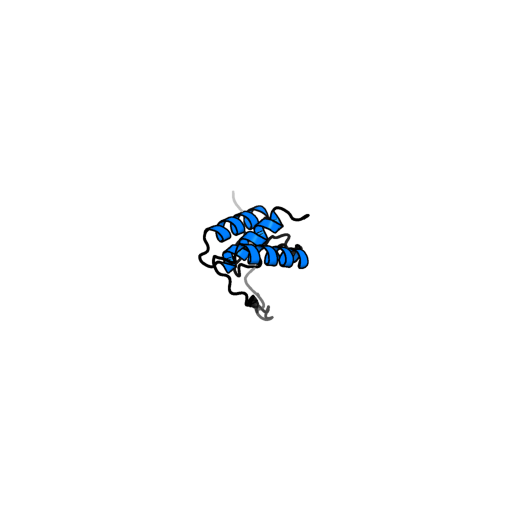5 GLY A N 1
ATOM 711 C CA . GLY A 1 85 ? 0.373 5.150 12.667 1.00 77.56 85 GLY A CA 1
ATOM 712 C C . GLY A 1 85 ? -0.999 5.651 12.193 1.00 77.56 85 GLY A C 1
ATOM 713 O O . GLY A 1 85 ? -1.930 4.859 12.141 1.00 77.56 85 GLY A O 1
ATOM 714 N N . LEU A 1 86 ? -1.143 6.934 11.842 1.00 87.69 86 LEU A N 1
ATOM 715 C CA . LEU A 1 86 ? -2.346 7.475 11.202 1.00 87.69 86 LEU A CA 1
ATOM 716 C C . LEU A 1 86 ? -2.396 7.115 9.711 1.00 87.69 86 LEU A C 1
ATOM 718 O O . LEU A 1 86 ? -1.355 6.984 9.059 1.00 87.69 86 LEU A O 1
ATOM 722 N N . LEU A 1 87 ? -3.612 7.028 9.166 1.00 89.19 87 LEU A N 1
ATOM 723 C CA . LEU A 1 87 ? -3.858 6.762 7.747 1.00 89.19 87 LEU A CA 1
ATOM 724 C C . LEU A 1 87 ? -3.167 7.791 6.841 1.00 89.19 87 LEU A C 1
ATOM 726 O O . LEU A 1 87 ? -2.503 7.412 5.881 1.00 89.19 87 LEU A O 1
ATOM 730 N N . GLU A 1 88 ? -3.259 9.081 7.174 1.00 90.69 88 GLU A N 1
ATOM 731 C CA . GLU A 1 88 ? -2.660 10.166 6.384 1.00 90.69 88 GLU A CA 1
ATOM 732 C C . GLU A 1 88 ? -1.144 9.996 6.227 1.00 90.69 88 GLU A C 1
ATOM 734 O O . GLU A 1 88 ? -0.614 10.110 5.123 1.00 90.69 88 GLU A O 1
ATOM 739 N N . HIS A 1 89 ? -0.448 9.622 7.306 1.00 89.94 89 HIS A N 1
ATOM 740 C CA . HIS A 1 89 ? 0.990 9.357 7.263 1.00 89.94 89 HIS A CA 1
ATOM 741 C C . HIS A 1 89 ? 1.334 8.102 6.459 1.00 89.94 89 HIS A C 1
ATOM 743 O O . HIS A 1 89 ? 2.383 8.064 5.817 1.00 89.94 89 HIS A O 1
ATOM 749 N N . LEU A 1 90 ? 0.476 7.075 6.476 1.00 90.19 90 LEU A N 1
ATOM 750 C CA . LEU A 1 90 ? 0.651 5.911 5.607 1.00 90.19 90 LEU A CA 1
ATOM 751 C C . LEU A 1 90 ? 0.510 6.316 4.132 1.00 90.19 90 LEU A C 1
ATOM 753 O O . LEU A 1 90 ? 1.361 5.964 3.319 1.00 90.19 90 LEU A O 1
ATOM 757 N N . MET A 1 91 ? -0.514 7.100 3.791 1.00 92.44 91 MET A N 1
ATOM 758 C CA . MET A 1 91 ? -0.734 7.576 2.423 1.00 92.44 91 MET A CA 1
ATOM 759 C C . MET A 1 91 ? 0.406 8.478 1.931 1.00 92.44 91 MET A C 1
ATOM 761 O O . MET A 1 91 ? 0.865 8.324 0.798 1.00 92.44 91 MET A O 1
ATOM 765 N N . GLU A 1 92 ? 0.893 9.394 2.772 1.00 92.19 92 GLU A N 1
ATOM 766 C CA . GLU A 1 92 ? 2.046 10.246 2.463 1.00 92.19 92 GLU A CA 1
ATOM 767 C C . GLU A 1 92 ? 3.305 9.409 2.217 1.00 92.19 92 GLU A C 1
ATOM 769 O O . GLU A 1 92 ? 3.994 9.604 1.214 1.00 92.19 92 GLU A O 1
ATOM 774 N N . HIS A 1 93 ? 3.565 8.424 3.080 1.00 91.56 93 HIS A N 1
ATOM 775 C CA . HIS A 1 93 ? 4.676 7.495 2.919 1.00 91.56 93 HIS A CA 1
ATOM 776 C C . HIS A 1 93 ? 4.589 6.723 1.594 1.00 91.56 93 HIS A C 1
ATOM 778 O O . HIS A 1 93 ? 5.559 6.712 0.835 1.00 91.56 93 HIS A O 1
ATOM 784 N N . CYS A 1 94 ? 3.432 6.140 1.269 1.00 91.88 94 CYS A N 1
ATOM 785 C CA . CYS A 1 94 ? 3.228 5.423 0.009 1.00 91.88 94 CYS A CA 1
ATOM 786 C C . CYS A 1 94 ? 3.443 6.325 -1.213 1.00 91.88 94 CYS A C 1
ATOM 788 O O . CYS A 1 94 ? 4.093 5.924 -2.182 1.00 91.88 94 CYS A O 1
ATOM 790 N N . ARG A 1 95 ? 2.958 7.570 -1.162 1.00 92.19 95 ARG A N 1
ATOM 791 C CA . ARG A 1 95 ? 3.178 8.559 -2.224 1.00 92.19 95 ARG A CA 1
ATOM 792 C C . ARG A 1 95 ? 4.658 8.916 -2.379 1.00 92.19 95 ARG A C 1
ATOM 794 O O . ARG A 1 95 ? 5.157 8.959 -3.495 1.00 92.19 95 ARG A O 1
ATOM 801 N N . ALA A 1 96 ? 5.371 9.165 -1.284 1.00 90.62 96 ALA A N 1
ATOM 802 C CA . ALA A 1 96 ? 6.788 9.518 -1.337 1.00 90.62 96 ALA A CA 1
ATOM 803 C C . ALA A 1 96 ? 7.644 8.356 -1.865 1.00 90.62 96 ALA A C 1
ATOM 805 O O . ALA A 1 96 ? 8.549 8.563 -2.674 1.00 90.62 96 ALA A O 1
ATOM 806 N N . THR A 1 97 ? 7.348 7.124 -1.445 1.00 90.12 97 THR A N 1
ATOM 807 C CA . THR A 1 97 ? 8.112 5.935 -1.842 1.00 90.12 97 THR A CA 1
ATOM 808 C C . THR A 1 97 ? 7.844 5.517 -3.286 1.00 90.12 97 THR A C 1
ATOM 810 O O . THR A 1 97 ? 8.785 5.138 -3.975 1.00 90.12 97 THR A O 1
ATOM 813 N N . SER A 1 98 ? 6.612 5.666 -3.780 1.00 88.94 98 SER A N 1
ATOM 814 C CA . SER A 1 98 ? 6.300 5.413 -5.197 1.00 88.94 98 SER A CA 1
ATOM 815 C C . SER A 1 98 ? 6.982 6.391 -6.161 1.00 88.94 98 SER A C 1
ATOM 817 O O . SER A 1 98 ? 7.160 6.062 -7.325 1.00 88.94 98 SER A O 1
ATOM 819 N N . ILE A 1 99 ? 7.408 7.567 -5.690 1.00 88.44 99 ILE A N 1
ATOM 820 C CA . ILE A 1 99 ? 8.113 8.562 -6.517 1.00 88.44 99 ILE A CA 1
ATOM 821 C C . ILE A 1 99 ? 9.638 8.446 -6.383 1.00 88.44 99 ILE A C 1
ATOM 823 O O . ILE A 1 99 ? 10.357 8.691 -7.345 1.00 88.44 99 ILE A O 1
ATOM 827 N N . SER A 1 100 ? 10.145 8.122 -5.190 1.00 87.19 100 SER A N 1
ATOM 828 C CA . SER A 1 100 ? 11.584 8.209 -4.878 1.00 87.19 100 SER A CA 1
ATOM 829 C C . SER A 1 100 ? 12.346 6.883 -4.929 1.00 87.19 100 SER A C 1
ATOM 831 O O . SER A 1 100 ? 13.572 6.894 -4.850 1.00 87.19 100 SER A O 1
ATOM 833 N N . SER A 1 101 ? 11.656 5.743 -5.019 1.00 85.19 101 SER A N 1
ATOM 834 C CA . SER A 1 101 ? 12.316 4.438 -5.090 1.00 85.19 101 SER A CA 1
ATOM 835 C C . SER A 1 101 ? 12.971 4.212 -6.456 1.00 85.19 101 SER A C 1
ATOM 837 O O . SER A 1 101 ? 12.415 4.582 -7.482 1.00 85.19 101 SER A O 1
ATOM 839 N N . HIS A 1 102 ? 14.133 3.555 -6.466 1.00 85.19 102 HIS A N 1
ATOM 840 C CA . HIS A 1 102 ? 14.780 3.057 -7.688 1.00 85.19 102 HIS A CA 1
ATOM 841 C C . HIS A 1 102 ? 14.344 1.634 -8.058 1.00 85.19 102 HIS A C 1
ATOM 843 O O . HIS A 1 102 ? 14.610 1.173 -9.162 1.00 85.19 102 HIS A O 1
ATOM 849 N N . ASP A 1 103 ? 13.687 0.934 -7.135 1.00 88.25 103 ASP A N 1
ATOM 850 C CA . ASP A 1 103 ? 13.154 -0.403 -7.359 1.00 88.25 103 ASP A CA 1
ATOM 851 C C . ASP A 1 103 ? 11.701 -0.298 -7.837 1.00 88.25 103 ASP A C 1
ATOM 853 O O . ASP A 1 103 ? 10.824 0.162 -7.095 1.00 88.25 103 ASP A O 1
ATOM 857 N N . TYR A 1 104 ? 11.458 -0.731 -9.076 1.00 88.50 104 TYR A N 1
ATOM 858 C CA . TYR A 1 104 ? 10.143 -0.728 -9.713 1.00 88.50 104 TYR A CA 1
ATOM 859 C C . TYR A 1 104 ? 9.109 -1.568 -8.957 1.00 88.50 104 TYR A C 1
ATOM 861 O O . TYR A 1 104 ? 7.933 -1.200 -8.916 1.00 88.50 104 TYR A O 1
ATOM 869 N N . LYS A 1 105 ? 9.530 -2.651 -8.295 1.00 89.38 105 LYS A N 1
ATOM 870 C CA . LYS A 1 105 ? 8.648 -3.472 -7.461 1.00 89.38 105 LYS A CA 1
ATOM 871 C C . LYS A 1 105 ? 8.184 -2.686 -6.241 1.00 89.38 105 LYS A C 1
ATOM 873 O O . LYS A 1 105 ? 6.992 -2.669 -5.936 1.00 89.38 105 LYS A O 1
ATOM 878 N N . ILE A 1 106 ? 9.101 -1.971 -5.587 1.00 89.81 106 ILE A N 1
ATOM 879 C CA . ILE A 1 106 ? 8.774 -1.090 -4.458 1.00 89.81 106 ILE A CA 1
ATOM 880 C C . ILE A 1 106 ? 7.841 0.037 -4.916 1.00 89.81 106 ILE A C 1
ATOM 882 O O . ILE A 1 106 ? 6.878 0.339 -4.205 1.00 89.81 106 ILE A O 1
ATOM 886 N N . ILE A 1 107 ? 8.085 0.628 -6.093 1.00 90.62 107 ILE A N 1
ATOM 887 C CA . ILE A 1 107 ? 7.204 1.651 -6.677 1.00 90.62 107 ILE A CA 1
ATOM 888 C C . ILE A 1 107 ? 5.786 1.099 -6.832 1.00 90.62 107 ILE A C 1
ATOM 890 O O . ILE A 1 107 ? 4.857 1.666 -6.255 1.00 90.62 107 ILE A O 1
ATOM 894 N N . GLY A 1 108 ? 5.637 -0.024 -7.543 1.00 91.94 108 GLY A N 1
ATOM 895 C CA . GLY A 1 108 ? 4.346 -0.646 -7.842 1.00 91.94 108 GLY A CA 1
ATOM 896 C C . GLY A 1 108 ? 3.580 -1.099 -6.597 1.00 91.94 108 GLY A C 1
ATOM 897 O O . GLY A 1 108 ? 2.369 -0.925 -6.501 1.00 91.94 108 GLY A O 1
ATOM 898 N N . GLN A 1 109 ? 4.277 -1.626 -5.591 1.00 92.62 109 GLN A N 1
ATOM 899 C CA . GLN A 1 109 ? 3.662 -2.016 -4.320 1.00 92.62 109 GLN A CA 1
ATOM 900 C C . GLN A 1 109 ? 3.110 -0.811 -3.545 1.00 92.62 109 GLN A C 1
ATOM 902 O O . GLN A 1 109 ? 1.988 -0.851 -3.030 1.00 92.62 109 GLN A O 1
ATOM 907 N N . HIS A 1 110 ? 3.886 0.274 -3.452 1.00 94.06 110 HIS A N 1
ATOM 908 C CA . HIS A 1 110 ? 3.467 1.468 -2.717 1.00 94.06 110 HIS A CA 1
ATOM 909 C C . HIS A 1 110 ? 2.396 2.260 -3.474 1.00 94.06 110 HIS A C 1
ATOM 911 O O . HIS A 1 110 ? 1.502 2.816 -2.832 1.00 94.06 110 HIS A O 1
ATOM 917 N N . SER A 1 111 ? 2.432 2.283 -4.809 1.00 94.25 111 SER A N 1
ATOM 918 C CA . SER A 1 111 ? 1.362 2.872 -5.619 1.00 94.25 111 SER A CA 1
ATOM 919 C C . SER A 1 111 ? 0.063 2.068 -5.503 1.00 94.25 111 SER A C 1
ATOM 921 O O . SER A 1 111 ? -0.981 2.659 -5.214 1.00 94.25 111 SER A O 1
ATOM 923 N N . ALA A 1 112 ? 0.135 0.732 -5.555 1.00 94.44 112 ALA A N 1
ATOM 924 C CA . ALA A 1 112 ? -1.016 -0.150 -5.362 1.00 94.44 112 ALA A CA 1
ATOM 925 C C . ALA A 1 112 ? -1.680 0.074 -3.999 1.00 94.44 112 ALA A C 1
ATOM 927 O O . ALA A 1 112 ? -2.897 0.245 -3.902 1.00 94.44 112 ALA A O 1
ATOM 928 N N . LEU A 1 113 ? -0.878 0.136 -2.932 1.00 93.75 113 LEU A N 1
ATOM 929 C CA . LEU A 1 113 ? -1.398 0.423 -1.599 1.00 93.75 113 LEU A CA 1
ATOM 930 C C . LEU A 1 113 ? -2.041 1.805 -1.526 1.00 93.75 113 LEU A C 1
ATOM 932 O O . LEU A 1 113 ? -3.136 1.933 -0.988 1.00 93.75 113 LEU A O 1
ATOM 936 N N . LEU A 1 114 ? -1.417 2.831 -2.107 1.00 94.56 114 LEU A N 1
ATOM 937 C CA . LEU A 1 114 ? -2.001 4.169 -2.153 1.00 94.56 114 LEU A CA 1
ATOM 938 C C . LEU A 1 114 ? -3.350 4.185 -2.891 1.00 94.56 114 LEU A C 1
ATOM 940 O O . LEU A 1 114 ? -4.275 4.858 -2.432 1.00 94.56 114 LEU A O 1
ATOM 944 N N . LYS A 1 115 ? -3.482 3.446 -4.003 1.00 94.25 115 LYS A N 1
ATOM 945 C CA . LYS A 1 115 ? -4.748 3.301 -4.743 1.00 94.25 115 LYS A CA 1
ATOM 946 C C . LYS A 1 115 ? -5.844 2.687 -3.871 1.00 94.25 115 LYS A C 1
ATOM 948 O O . LYS A 1 115 ? -6.953 3.221 -3.858 1.00 94.25 115 LYS A O 1
ATOM 953 N N . VAL A 1 116 ? -5.530 1.629 -3.119 1.00 93.38 116 VAL A N 1
ATOM 954 C CA . VAL A 1 116 ? -6.479 0.985 -2.191 1.00 93.38 116 VAL A CA 1
ATOM 955 C C . VAL A 1 116 ? -6.864 1.918 -1.046 1.00 93.38 116 VAL A C 1
ATOM 957 O O . VAL A 1 116 ? -8.042 2.065 -0.752 1.00 93.38 116 VAL A O 1
ATOM 960 N N . LEU A 1 117 ? -5.902 2.607 -0.429 1.00 91.31 117 LEU A N 1
ATOM 961 C CA . LEU A 1 117 ? -6.180 3.510 0.696 1.00 91.31 117 LEU A CA 1
ATOM 962 C C . LEU A 1 117 ? -7.025 4.725 0.295 1.00 91.31 117 LEU A C 1
ATOM 964 O O . LEU A 1 117 ? -7.793 5.230 1.106 1.00 91.31 117 LEU A O 1
ATOM 968 N N . ARG A 1 118 ? -6.888 5.205 -0.948 1.00 91.31 118 ARG A N 1
ATOM 969 C CA . ARG A 1 118 ? -7.737 6.278 -1.492 1.00 91.31 118 ARG A CA 1
ATOM 970 C C . ARG A 1 118 ? -9.157 5.814 -1.797 1.00 91.31 118 ARG A C 1
ATOM 972 O O . ARG A 1 118 ? -10.061 6.639 -1.777 1.00 91.31 118 ARG A O 1
ATOM 979 N N . ASN A 1 119 ? -9.327 4.532 -2.108 1.00 89.94 119 ASN A N 1
ATOM 980 C CA . ASN A 1 119 ? -10.588 3.947 -2.540 1.00 89.94 119 ASN A CA 1
ATOM 981 C C . ASN A 1 119 ? -10.830 2.605 -1.828 1.00 89.94 119 ASN A C 1
ATOM 983 O O . ASN A 1 119 ? -10.703 1.552 -2.464 1.00 89.94 119 ASN A O 1
ATOM 987 N N . PRO A 1 120 ? -11.145 2.626 -0.521 1.00 76.88 120 PRO A N 1
ATOM 988 C CA . PRO A 1 120 ? -11.340 1.405 0.259 1.00 76.88 120 PRO A CA 1
ATOM 989 C C . PRO A 1 120 ? -12.606 0.622 -0.134 1.00 76.88 120 PRO A C 1
ATOM 991 O O . PRO A 1 120 ? -12.660 -0.577 0.119 1.00 76.88 120 PRO A O 1
ATOM 994 N N . ASP A 1 121 ? -13.586 1.281 -0.765 1.00 71.06 121 ASP A N 1
ATOM 995 C CA . ASP A 1 121 ? -14.912 0.717 -1.077 1.00 71.06 121 ASP A CA 1
ATOM 996 C C . ASP A 1 121 ? -15.074 0.225 -2.534 1.00 71.06 121 ASP A C 1
ATOM 998 O O . ASP A 1 121 ? -16.135 -0.284 -2.900 1.00 71.06 121 ASP A O 1
ATOM 1002 N N . LEU A 1 122 ? -14.048 0.403 -3.378 1.00 58.78 122 LEU A N 1
ATOM 1003 C CA . LEU A 1 122 ? -13.994 -0.090 -4.768 1.00 58.78 122 LEU A CA 1
ATOM 1004 C C . LEU A 1 122 ? -13.326 -1.462 -4.845 1.00 58.78 122 LEU A C 1
ATOM 1006 O O . LEU A 1 122 ? -13.509 -2.133 -5.886 1.00 58.78 122 LEU A O 1
#